Protein AF-A0A523JBG1-F1 (afdb_monomer)

Structure (mmCIF, N/CA/C/O backbone):
data_AF-A0A523JBG1-F1
#
_entry.id   AF-A0A523JBG1-F1
#
loop_
_atom_site.group_PDB
_atom_site.id
_atom_site.type_symbol
_atom_site.label_atom_id
_atom_site.label_alt_id
_atom_site.label_comp_id
_atom_site.label_asym_id
_atom_site.label_entity_id
_atom_site.label_seq_id
_atom_site.pdbx_PDB_ins_code
_atom_site.Cartn_x
_atom_site.Cartn_y
_atom_site.Cartn_z
_atom_site.occupancy
_atom_site.B_iso_or_equiv
_atom_site.auth_seq_id
_atom_site.auth_comp_id
_atom_site.auth_asym_id
_atom_site.auth_atom_id
_atom_site.pdbx_PDB_model_num
ATOM 1 N N . MET A 1 1 ? -9.137 13.372 20.500 1.00 39.66 1 MET A N 1
ATOM 2 C CA . MET A 1 1 ? -10.151 13.341 19.423 1.00 39.66 1 MET A CA 1
ATOM 3 C C . MET A 1 1 ? -9.797 14.397 18.388 1.00 39.66 1 MET A C 1
ATOM 5 O O . MET A 1 1 ? -10.405 15.462 18.338 1.00 39.66 1 MET A O 1
ATOM 9 N N . SER A 1 2 ? -8.753 14.129 17.607 1.00 42.28 2 SER A N 1
ATOM 10 C CA . SER A 1 2 ? -8.420 14.917 16.420 1.00 42.28 2 SER A CA 1
ATOM 11 C C . SER A 1 2 ? -9.387 14.551 15.297 1.00 42.28 2 SER A C 1
ATOM 13 O O . SER A 1 2 ? -9.634 13.382 15.026 1.00 42.28 2 SER A O 1
ATOM 15 N N . GLN A 1 3 ? -9.975 15.569 14.676 1.00 43.94 3 GLN A N 1
ATOM 16 C CA . GLN A 1 3 ? -10.944 15.454 13.589 1.00 43.94 3 GLN A CA 1
ATOM 17 C C . GLN A 1 3 ? -10.293 14.815 12.351 1.00 43.94 3 GLN A C 1
ATOM 19 O O . GLN A 1 3 ? -9.538 15.476 11.631 1.00 43.94 3 GLN A O 1
ATOM 24 N N . ILE A 1 4 ? -10.594 13.539 12.086 1.00 48.84 4 ILE A N 1
ATOM 25 C CA . ILE A 1 4 ? -10.190 12.848 10.855 1.00 48.84 4 ILE A CA 1
ATOM 26 C C . ILE A 1 4 ? -10.866 13.561 9.677 1.00 48.84 4 ILE A C 1
ATOM 28 O O . ILE A 1 4 ? -12.069 13.451 9.448 1.00 48.84 4 ILE A O 1
ATOM 32 N N . THR A 1 5 ? -10.084 14.360 8.956 1.00 54.81 5 THR A N 1
ATOM 33 C CA . THR A 1 5 ? -10.563 15.239 7.884 1.00 54.81 5 THR A CA 1
ATOM 34 C C . THR A 1 5 ? -10.263 14.601 6.531 1.00 54.81 5 THR A C 1
ATOM 36 O O . THR A 1 5 ? -9.147 14.134 6.308 1.00 54.81 5 THR A O 1
ATOM 39 N N . LYS A 1 6 ? -11.228 14.607 5.598 1.00 47.81 6 LYS A N 1
ATOM 40 C CA . LYS A 1 6 ? -11.017 14.131 4.217 1.00 47.81 6 LYS A CA 1
ATOM 41 C C . LYS A 1 6 ? -9.834 14.863 3.581 1.00 47.81 6 LYS A C 1
ATOM 43 O O . LYS A 1 6 ? -9.865 16.086 3.452 1.00 47.81 6 LYS A O 1
ATOM 48 N N . LYS A 1 7 ? -8.811 14.119 3.158 1.00 60.66 7 LYS A N 1
ATOM 49 C CA . LYS A 1 7 ? -7.648 14.674 2.456 1.00 60.66 7 LYS A CA 1
ATOM 50 C C . LYS A 1 7 ? -7.692 14.363 0.965 1.00 60.66 7 LYS A C 1
ATOM 52 O O . LYS A 1 7 ? -8.218 13.336 0.543 1.00 60.66 7 LYS A O 1
ATOM 57 N N . SER A 1 8 ? -7.182 15.301 0.170 1.00 66.69 8 SER A N 1
ATOM 58 C CA . SER A 1 8 ? -7.203 15.218 -1.289 1.00 66.69 8 SER A CA 1
ATOM 59 C C . SER A 1 8 ? -6.104 14.287 -1.793 1.00 66.69 8 SER A C 1
ATOM 61 O O . SER A 1 8 ? -4.925 14.634 -1.782 1.00 66.69 8 SER A O 1
ATOM 63 N N . ILE A 1 9 ? -6.530 13.128 -2.287 1.00 62.69 9 ILE A N 1
ATOM 64 C CA . ILE A 1 9 ? -5.696 12.086 -2.902 1.00 62.69 9 ILE A CA 1
ATOM 65 C C . ILE A 1 9 ? -4.874 12.654 -4.070 1.00 62.69 9 ILE A C 1
ATOM 67 O O . ILE A 1 9 ? -3.716 12.295 -4.260 1.00 62.69 9 ILE A O 1
ATOM 71 N N . PHE A 1 10 ? -5.448 13.603 -4.817 1.00 65.38 10 PHE A N 1
ATOM 72 C CA . PHE A 1 10 ? -4.786 14.235 -5.957 1.00 65.38 10 PHE A CA 1
ATOM 73 C C . PHE A 1 10 ? -3.558 15.057 -5.541 1.00 65.38 10 PHE A C 1
ATOM 75 O O . PHE A 1 10 ? -2.539 15.026 -6.224 1.00 65.38 10 PHE A O 1
ATOM 82 N N . LEU A 1 11 ? -3.626 15.758 -4.402 1.00 71.12 11 LEU A N 1
ATOM 83 C CA . LEU A 1 11 ? -2.490 16.527 -3.883 1.00 71.12 11 LEU A CA 1
ATOM 84 C C . LEU A 1 11 ? -1.389 15.617 -3.339 1.00 71.12 11 LEU A C 1
ATOM 86 O O . LEU A 1 11 ? -0.216 15.887 -3.580 1.00 71.12 11 LEU A O 1
ATOM 90 N N . ASP A 1 12 ? -1.754 14.529 -2.659 1.00 63.38 12 ASP A N 1
ATOM 91 C CA . ASP A 1 12 ? -0.785 13.569 -2.124 1.00 63.38 12 ASP A CA 1
ATOM 92 C C . ASP A 1 12 ? -0.011 12.873 -3.263 1.00 63.38 12 ASP A C 1
ATOM 94 O O . ASP A 1 12 ? 1.212 12.759 -3.191 1.00 63.38 12 ASP A O 1
ATOM 98 N N . ILE A 1 13 ? -0.682 12.513 -4.365 1.00 61.00 13 ILE A N 1
ATOM 99 C CA . ILE A 1 13 ? -0.045 11.975 -5.582 1.00 61.00 13 ILE A CA 1
ATOM 100 C C . ILE A 1 13 ? 0.822 13.034 -6.281 1.00 61.00 13 ILE A C 1
ATOM 102 O O . ILE A 1 13 ? 1.971 12.754 -6.625 1.00 61.00 13 ILE A O 1
ATOM 106 N N . LEU A 1 14 ? 0.314 14.259 -6.459 1.00 71.69 14 LEU A N 1
ATOM 107 C CA . LEU A 1 14 ? 1.048 15.345 -7.117 1.00 71.69 14 LEU A CA 1
ATOM 108 C C . LEU A 1 14 ? 2.343 15.691 -6.369 1.00 71.69 14 LEU A C 1
ATOM 110 O O . LEU A 1 14 ? 3.401 15.809 -6.987 1.00 71.69 14 LEU A O 1
ATOM 114 N N . PHE A 1 15 ? 2.284 15.800 -5.040 1.00 60.41 15 PHE A N 1
ATOM 115 C CA . PHE A 1 15 ? 3.467 16.058 -4.220 1.00 60.41 15 PHE A CA 1
ATOM 116 C C . PHE A 1 15 ? 4.407 14.858 -4.146 1.00 60.41 15 PHE A C 1
ATOM 118 O O . PHE A 1 15 ? 5.622 15.039 -4.100 1.00 60.41 15 PHE A O 1
ATOM 125 N N . THR A 1 16 ? 3.883 13.636 -4.202 1.00 59.16 16 THR A N 1
ATOM 126 C CA . THR A 1 16 ? 4.705 12.424 -4.282 1.00 59.16 16 THR A CA 1
ATOM 127 C C . THR A 1 16 ? 5.519 12.387 -5.573 1.00 59.16 16 THR A C 1
ATOM 129 O O . THR A 1 16 ? 6.707 12.085 -5.531 1.00 59.16 16 THR A O 1
ATOM 132 N N . ILE A 1 17 ? 4.932 12.786 -6.702 1.00 62.97 17 ILE A N 1
ATOM 133 C CA . ILE A 1 17 ? 5.638 12.883 -7.987 1.00 62.97 17 ILE A CA 1
ATOM 134 C C . ILE A 1 17 ? 6.643 14.046 -7.978 1.00 62.97 17 ILE A C 1
ATOM 136 O O . ILE A 1 17 ? 7.799 13.852 -8.344 1.00 62.97 17 ILE A O 1
ATOM 140 N N . LEU A 1 18 ? 6.245 15.231 -7.495 1.00 63.47 18 LEU A N 1
ATOM 141 C CA . LEU A 1 18 ? 7.120 16.414 -7.411 1.00 63.47 18 LEU A CA 1
ATOM 142 C C . LEU A 1 18 ? 8.345 16.214 -6.510 1.00 63.47 18 LEU A C 1
ATOM 144 O O . LEU A 1 18 ? 9.378 16.840 -6.726 1.00 63.47 18 LEU A O 1
ATOM 148 N N . THR A 1 19 ? 8.236 15.355 -5.499 1.00 60.47 19 THR A N 1
ATOM 149 C CA . THR A 1 19 ? 9.318 15.072 -4.544 1.00 60.47 19 THR A CA 1
ATOM 150 C C . THR A 1 19 ? 10.067 13.775 -4.852 1.00 60.47 19 THR A C 1
ATOM 152 O O . THR A 1 19 ? 10.812 13.293 -4.000 1.00 60.47 19 THR A O 1
ATOM 155 N N . PHE A 1 20 ? 9.871 13.190 -6.043 1.00 58.22 20 PHE A N 1
ATOM 156 C CA . PHE A 1 20 ? 10.468 11.905 -6.433 1.00 58.22 20 PHE A CA 1
ATOM 157 C C . PHE A 1 20 ? 10.233 10.785 -5.399 1.00 58.22 20 PHE A C 1
ATOM 159 O O . PHE A 1 20 ? 11.109 9.973 -5.120 1.00 58.22 20 PHE A O 1
ATOM 166 N N . GLY A 1 21 ? 9.044 10.745 -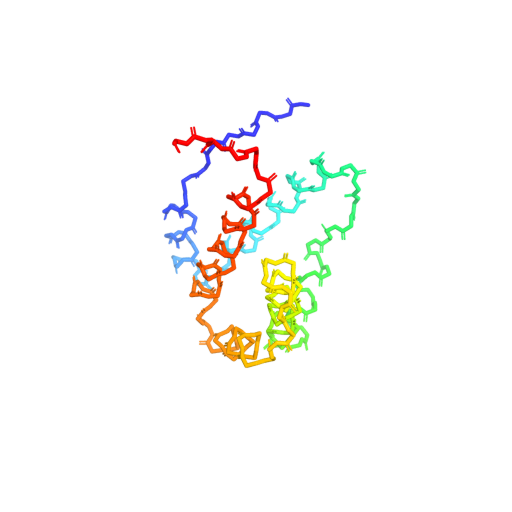4.796 1.00 54.56 21 GLY A N 1
ATOM 167 C CA . GLY A 1 21 ? 8.643 9.709 -3.844 1.00 54.56 21 GLY A CA 1
ATOM 168 C C . GLY A 1 21 ? 8.881 10.044 -2.369 1.00 54.56 21 GLY A C 1
ATOM 169 O O . GLY A 1 21 ? 8.322 9.360 -1.514 1.00 54.56 21 GLY A O 1
ATOM 170 N N . LEU A 1 22 ? 9.624 11.106 -2.033 1.00 62.25 22 LEU A N 1
ATOM 171 C CA . LEU A 1 22 ? 9.903 11.476 -0.634 1.00 62.25 22 LEU A CA 1
ATOM 172 C C . LEU A 1 22 ? 8.635 11.842 0.151 1.00 62.25 22 LEU A C 1
ATOM 174 O O . LEU A 1 22 ? 8.502 11.480 1.320 1.00 62.25 22 LEU A O 1
ATOM 178 N N . PHE A 1 23 ? 7.669 12.507 -0.487 1.00 64.81 23 PHE A N 1
ATOM 179 C CA . PHE A 1 23 ? 6.400 12.865 0.152 1.00 64.81 23 PHE A CA 1
ATOM 180 C C . PHE A 1 23 ? 5.516 11.642 0.446 1.00 64.81 23 PHE A C 1
ATOM 182 O O . PHE A 1 23 ? 4.684 11.697 1.352 1.00 64.81 23 PHE A O 1
ATOM 189 N N . ASN A 1 24 ? 5.745 10.511 -0.233 1.00 66.44 24 ASN A N 1
ATOM 190 C CA . ASN A 1 24 ? 5.005 9.272 0.012 1.00 66.44 24 ASN A CA 1
ATOM 191 C C . ASN A 1 24 ? 5.251 8.744 1.433 1.00 66.44 24 ASN A C 1
ATOM 193 O O . ASN A 1 24 ? 4.326 8.297 2.102 1.00 66.44 24 ASN A O 1
ATOM 197 N N . LEU A 1 25 ? 6.480 8.890 1.943 1.00 65.06 25 LEU A N 1
ATOM 198 C CA . LEU A 1 25 ? 6.841 8.476 3.303 1.00 65.06 25 LEU A CA 1
ATOM 199 C C . LEU A 1 25 ? 6.048 9.247 4.365 1.00 65.06 25 LEU A C 1
ATOM 201 O O . LEU A 1 25 ? 5.615 8.675 5.364 1.00 65.06 25 LEU A O 1
ATOM 205 N N . TRP A 1 26 ? 5.816 10.541 4.127 1.00 65.38 26 TRP A N 1
ATOM 206 C CA . TRP A 1 26 ? 5.018 11.398 5.003 1.00 65.38 26 TRP A CA 1
ATOM 207 C C . TRP A 1 26 ? 3.530 11.023 4.987 1.00 65.38 26 TRP A C 1
ATOM 209 O O . TRP A 1 26 ? 2.875 11.009 6.032 1.00 65.38 26 TRP A O 1
ATOM 219 N N . VAL A 1 27 ? 2.996 10.677 3.812 1.00 69.81 27 VAL A N 1
ATOM 220 C CA . VAL A 1 27 ? 1.611 10.206 3.661 1.00 69.81 27 VAL A CA 1
ATOM 221 C C . VAL A 1 27 ? 1.415 8.860 4.366 1.00 69.81 27 VAL A C 1
ATOM 223 O O . VAL A 1 27 ? 0.449 8.710 5.116 1.00 69.81 27 VAL A O 1
ATOM 226 N N . GLN A 1 28 ? 2.363 7.930 4.206 1.00 68.12 28 GLN A N 1
ATOM 227 C CA . GLN A 1 28 ? 2.347 6.617 4.859 1.00 68.12 28 GLN A CA 1
ATOM 228 C C . GLN A 1 28 ? 2.406 6.739 6.386 1.00 68.12 28 GLN A C 1
ATOM 230 O O . GLN A 1 28 ? 1.570 6.158 7.076 1.00 68.12 28 GLN A O 1
ATOM 235 N N . LEU A 1 29 ? 3.332 7.549 6.917 1.00 69.31 29 LEU A N 1
ATO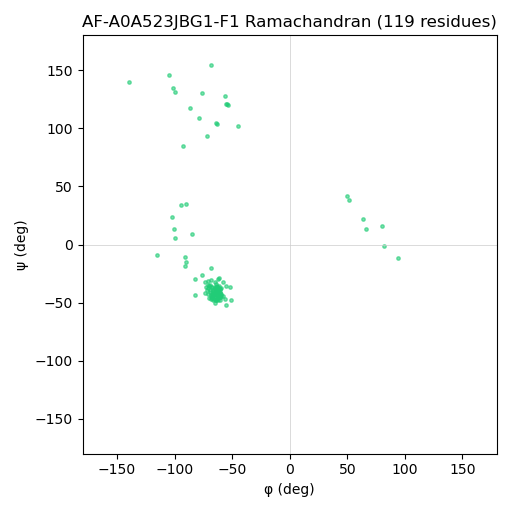M 236 C CA . LEU A 1 29 ? 3.454 7.855 8.351 1.00 69.31 29 LEU A CA 1
ATOM 237 C C . LEU A 1 29 ? 2.125 8.304 8.963 1.00 69.31 29 LEU A C 1
ATOM 239 O O . LEU A 1 29 ? 1.709 7.794 10.001 1.00 69.31 29 LEU A O 1
ATOM 243 N N . ARG A 1 30 ? 1.446 9.236 8.293 1.00 73.69 30 ARG A N 1
ATOM 244 C CA . ARG A 1 30 ? 0.167 9.782 8.745 1.00 73.69 30 ARG A CA 1
ATOM 245 C C . ARG A 1 30 ? -0.945 8.728 8.737 1.00 73.69 30 ARG A C 1
ATOM 247 O O . ARG A 1 30 ? -1.692 8.641 9.703 1.00 73.69 30 ARG A O 1
ATOM 254 N N . GLN A 1 31 ? -1.017 7.898 7.694 1.00 69.75 31 GLN A N 1
ATOM 255 C CA . GLN A 1 31 ? -2.019 6.829 7.595 1.00 69.75 31 GLN A CA 1
ATOM 256 C C . GLN A 1 31 ? -1.882 5.773 8.699 1.00 69.75 31 GLN A C 1
ATOM 258 O O . GLN A 1 31 ? -2.893 5.275 9.185 1.00 69.75 31 GLN A O 1
ATOM 263 N N . MET A 1 32 ? -0.660 5.441 9.124 1.00 69.44 32 MET A N 1
ATOM 264 C CA . MET A 1 32 ? -0.454 4.468 10.205 1.00 69.44 32 MET A CA 1
ATOM 265 C C . MET A 1 32 ? -0.814 5.027 11.586 1.00 69.44 32 MET A C 1
ATOM 267 O O . MET A 1 32 ? -1.304 4.273 12.420 1.00 69.44 32 MET A O 1
ATOM 271 N N . ILE A 1 33 ? -0.625 6.332 11.820 1.00 71.44 33 ILE A N 1
ATOM 272 C CA . ILE A 1 33 ? -1.075 6.997 13.055 1.00 71.44 33 ILE A CA 1
ATOM 273 C C . ILE A 1 33 ? -2.604 6.957 13.138 1.00 71.44 33 ILE A C 1
ATOM 275 O O . ILE A 1 33 ? -3.148 6.511 14.147 1.00 71.44 33 ILE A O 1
ATOM 279 N N . ASP A 1 34 ? -3.285 7.324 12.049 1.00 72.00 34 ASP A N 1
ATOM 280 C CA . ASP A 1 34 ? -4.747 7.273 11.975 1.00 72.00 34 ASP A CA 1
ATOM 281 C C . ASP A 1 34 ? -5.259 5.822 12.153 1.00 72.00 34 ASP A C 1
ATOM 283 O O . ASP A 1 34 ? -6.261 5.585 12.827 1.00 72.00 34 ASP A O 1
ATOM 287 N N . ALA A 1 35 ? -4.547 4.824 11.610 1.00 67.12 35 ALA A N 1
ATOM 288 C CA . ALA A 1 35 ? -4.893 3.407 11.747 1.00 67.12 35 ALA A CA 1
ATOM 289 C C . ALA A 1 35 ? -4.669 2.847 13.168 1.00 67.12 35 ALA A C 1
ATOM 291 O O . ALA A 1 35 ? -5.535 2.126 13.668 1.00 67.12 35 ALA A O 1
ATOM 292 N N . ASN A 1 36 ? -3.557 3.184 13.836 1.00 72.38 36 ASN A N 1
ATOM 293 C CA . ASN A 1 36 ? -3.303 2.794 15.232 1.00 72.38 36 ASN A CA 1
ATOM 294 C C . ASN A 1 36 ? -4.330 3.434 16.183 1.00 72.38 36 ASN A C 1
ATOM 296 O O . ASN A 1 36 ? -4.797 2.769 17.109 1.00 72.38 36 ASN A O 1
ATOM 300 N N . GLU A 1 37 ? -4.731 4.689 15.936 1.00 71.62 37 GLU A N 1
ATOM 301 C CA . GLU A 1 37 ? -5.746 5.390 16.738 1.00 71.62 37 GLU A CA 1
ATOM 302 C C . GLU A 1 37 ? -7.139 4.751 16.574 1.00 71.62 37 GLU A C 1
ATOM 304 O O . GLU A 1 37 ? -7.871 4.604 17.552 1.00 71.62 37 GLU A O 1
ATOM 309 N N . ILE A 1 38 ? -7.483 4.281 15.367 1.00 70.38 38 ILE A N 1
ATOM 310 C CA . ILE A 1 38 ? -8.738 3.554 15.100 1.00 70.38 38 ILE A CA 1
ATOM 311 C C . ILE A 1 38 ? -8.731 2.144 15.713 1.00 70.38 38 ILE A C 1
ATOM 313 O O . ILE A 1 38 ? -9.764 1.675 16.193 1.00 70.38 38 ILE A O 1
ATOM 317 N N . LEU A 1 39 ? -7.589 1.450 15.691 1.00 72.69 39 LEU A N 1
ATOM 318 C CA . LEU A 1 39 ? -7.473 0.055 16.137 1.00 72.69 39 LEU A CA 1
ATOM 319 C C . LEU A 1 39 ? -7.112 -0.094 17.623 1.00 72.69 39 LEU A C 1
ATOM 321 O O . LEU A 1 39 ? -7.193 -1.203 18.158 1.00 72.69 39 LEU A O 1
ATOM 325 N N . GLY A 1 40 ? -6.726 0.996 18.294 1.00 66.31 40 GLY A N 1
ATOM 326 C CA . GLY A 1 40 ? -6.352 1.012 19.711 1.00 66.31 40 GLY A CA 1
ATOM 327 C C . GLY A 1 40 ? -5.106 0.179 20.035 1.00 66.31 40 GLY A C 1
ATOM 328 O O . GLY A 1 40 ? -4.947 -0.268 21.171 1.00 66.31 40 GLY A O 1
ATOM 329 N N . LYS A 1 41 ? -4.254 -0.085 19.038 1.00 64.00 41 LYS A N 1
ATOM 330 C CA . LYS A 1 41 ? -3.041 -0.909 19.140 1.00 64.00 41 LYS A CA 1
ATOM 331 C C . LYS A 1 41 ? -1.913 -0.264 18.342 1.00 64.00 41 LYS A C 1
ATOM 333 O O . LYS A 1 41 ? -2.148 0.204 17.236 1.00 64.00 41 LYS A O 1
ATOM 338 N N . ASP A 1 42 ? -0.695 -0.299 18.879 1.00 64.00 42 ASP A N 1
ATOM 339 C CA . ASP A 1 42 ? 0.500 0.336 18.295 1.00 64.00 42 ASP A CA 1
ATOM 340 C C . ASP A 1 42 ? 1.286 -0.581 17.332 1.00 64.00 42 ASP A C 1
ATOM 342 O O . ASP A 1 42 ? 2.517 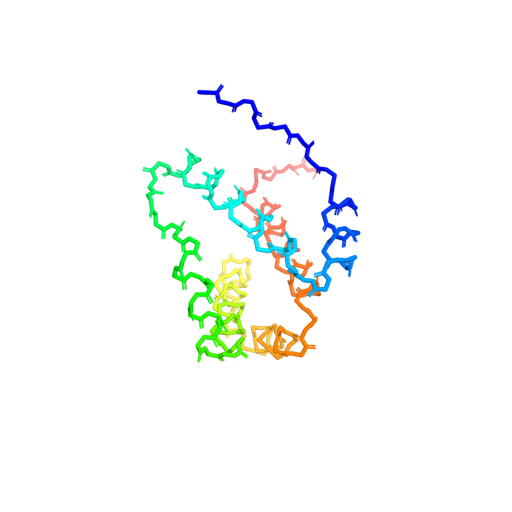-0.553 17.248 1.00 64.00 42 ASP A O 1
ATOM 346 N N . ASP A 1 43 ? 0.578 -1.434 16.593 1.00 64.50 43 ASP A N 1
ATOM 347 C CA . ASP A 1 43 ? 1.213 -2.481 15.785 1.00 64.50 43 ASP A CA 1
ATOM 348 C C . ASP A 1 43 ? 1.855 -1.935 14.492 1.00 64.50 43 ASP A C 1
ATOM 350 O O . ASP A 1 43 ? 2.843 -2.498 14.002 1.00 64.50 43 ASP A O 1
ATOM 354 N N . PHE A 1 44 ? 1.369 -0.810 13.951 1.00 63.28 44 PHE A N 1
ATOM 355 C CA . PHE A 1 44 ? 1.869 -0.242 12.695 1.00 63.28 44 PHE A CA 1
ATOM 356 C C . PHE A 1 44 ? 2.979 0.788 12.934 1.00 63.28 44 PHE A C 1
ATOM 358 O O . PHE A 1 44 ? 2.759 1.995 12.996 1.00 63.28 44 PHE A O 1
ATOM 365 N N . SER A 1 45 ? 4.217 0.300 13.066 1.00 64.44 45 SER A N 1
ATOM 366 C CA . SER A 1 45 ? 5.401 1.160 13.157 1.00 64.44 45 SER A CA 1
ATOM 367 C C . SER A 1 45 ? 5.936 1.517 11.769 1.00 64.44 45 SER A C 1
ATOM 369 O O . SER A 1 45 ? 6.441 0.658 11.041 1.00 64.44 45 SER A O 1
ATOM 371 N N . ALA A 1 46 ? 5.916 2.812 11.448 1.00 60.69 46 ALA A N 1
ATOM 372 C CA . ALA A 1 46 ? 6.462 3.363 10.208 1.00 60.69 46 ALA A CA 1
ATOM 373 C C . ALA A 1 46 ? 7.902 2.952 9.929 1.00 60.69 46 ALA A C 1
ATOM 375 O O . ALA A 1 46 ? 8.283 2.686 8.792 1.00 60.69 46 ALA A O 1
ATOM 376 N N . PHE A 1 47 ? 8.688 2.858 10.997 1.00 60.78 47 PHE A N 1
ATOM 377 C CA . PHE A 1 47 ? 10.079 2.466 10.923 1.00 60.78 47 PHE A CA 1
ATOM 378 C C . PHE A 1 47 ? 10.227 1.013 10.469 1.00 60.78 47 PHE A C 1
ATOM 380 O O . PHE A 1 47 ? 11.069 0.734 9.628 1.00 60.78 47 PHE A O 1
ATOM 387 N N . LYS A 1 48 ? 9.375 0.091 10.943 1.00 64.50 48 LYS A N 1
ATOM 388 C CA . LYS A 1 48 ? 9.413 -1.315 10.506 1.00 64.50 48 LYS A CA 1
ATOM 389 C C . LYS A 1 48 ? 9.014 -1.457 9.040 1.00 64.50 48 LYS A C 1
ATOM 391 O O . LYS A 1 48 ? 9.690 -2.164 8.304 1.00 64.50 48 LYS A O 1
ATOM 396 N N . VAL A 1 49 ? 7.953 -0.780 8.605 1.00 62.66 49 VAL A N 1
ATOM 397 C CA . VAL A 1 49 ? 7.448 -0.888 7.223 1.00 62.66 49 VAL A CA 1
ATOM 398 C C . VAL A 1 49 ? 8.450 -0.319 6.219 1.00 62.66 49 VAL A C 1
ATOM 400 O O . VAL A 1 49 ? 8.742 -0.958 5.208 1.00 62.66 49 VAL A O 1
ATOM 403 N N . LEU A 1 50 ? 9.029 0.840 6.529 1.00 62.19 50 LEU A N 1
ATOM 404 C CA . LEU A 1 50 ? 10.044 1.488 5.704 1.00 62.19 50 LEU A CA 1
ATOM 405 C C . LEU A 1 50 ? 11.344 0.674 5.703 1.00 62.19 50 LEU A C 1
ATOM 407 O O . LEU A 1 50 ? 11.900 0.418 4.640 1.00 62.19 50 LEU A O 1
ATOM 411 N N . LEU A 1 51 ? 11.778 0.175 6.865 1.00 60.69 51 LEU A N 1
ATOM 412 C CA . LEU A 1 51 ? 12.988 -0.637 6.991 1.00 60.69 51 LEU A CA 1
ATOM 413 C C . LEU A 1 51 ? 12.857 -1.981 6.264 1.00 60.69 51 LEU A C 1
ATOM 415 O O . LEU A 1 51 ? 13.743 -2.326 5.496 1.00 60.69 51 LEU A O 1
ATOM 419 N N . PHE A 1 52 ? 11.761 -2.728 6.429 1.00 56.91 52 PHE A N 1
ATOM 420 C CA . PHE A 1 52 ? 11.589 -4.013 5.739 1.00 56.91 52 PHE A CA 1
ATOM 421 C C . PHE A 1 52 ? 11.342 -3.856 4.237 1.00 56.91 52 PHE A C 1
ATOM 423 O O . PHE A 1 52 ? 11.850 -4.663 3.459 1.00 56.91 52 PHE A O 1
ATOM 430 N N . SER A 1 53 ? 10.633 -2.813 3.798 1.00 48.31 53 SER A N 1
ATOM 431 C CA . SER A 1 53 ? 10.436 -2.557 2.363 1.00 48.31 53 SER A CA 1
ATOM 432 C C . SER A 1 53 ? 11.729 -2.109 1.677 1.00 48.31 53 SER A C 1
ATOM 434 O O . SER A 1 53 ? 11.993 -2.532 0.553 1.00 48.31 53 SER A O 1
ATOM 436 N N . LEU A 1 54 ? 12.570 -1.331 2.371 1.00 53.19 54 LEU A N 1
ATOM 437 C CA . LEU A 1 54 ? 13.887 -0.911 1.888 1.00 53.19 54 LEU A CA 1
ATOM 438 C C . LEU A 1 54 ? 14.911 -2.062 1.927 1.00 53.19 54 LEU A C 1
ATOM 440 O O . LEU A 1 54 ? 15.644 -2.254 0.963 1.00 53.19 54 LEU A O 1
ATOM 444 N N . LEU A 1 55 ? 14.928 -2.869 2.998 1.00 48.16 55 LEU A N 1
ATOM 445 C CA . LEU A 1 55 ? 15.840 -4.014 3.154 1.00 48.16 55 LEU A CA 1
ATOM 446 C C . LEU A 1 55 ? 15.533 -5.163 2.187 1.00 48.16 55 LEU A C 1
ATOM 448 O O . LEU A 1 55 ? 16.442 -5.889 1.798 1.00 48.16 55 LEU A O 1
ATOM 452 N N . THR A 1 56 ? 14.267 -5.344 1.804 1.00 52.25 56 THR A N 1
ATOM 453 C CA . THR A 1 56 ? 13.851 -6.404 0.868 1.00 52.25 56 THR A CA 1
ATOM 454 C C . THR A 1 56 ? 13.653 -5.909 -0.562 1.00 52.25 56 THR A C 1
ATOM 456 O O . THR A 1 56 ? 13.193 -6.679 -1.403 1.00 52.25 56 THR A O 1
ATOM 459 N N . LEU A 1 57 ? 13.980 -4.641 -0.849 1.00 59.06 57 LEU A N 1
ATOM 460 C CA . LEU A 1 57 ? 13.809 -4.018 -2.168 1.00 59.06 57 LEU A CA 1
ATOM 461 C C . LEU A 1 57 ? 12.392 -4.233 -2.752 1.00 59.06 57 LEU A C 1
ATOM 463 O O . LEU A 1 57 ? 12.237 -4.549 -3.927 1.00 59.06 57 LEU A O 1
ATOM 467 N N . GLY A 1 58 ? 11.346 -4.114 -1.924 1.00 57.50 58 GLY A N 1
ATOM 468 C CA . GLY A 1 58 ? 9.946 -4.277 -2.355 1.00 57.50 58 GLY A CA 1
ATOM 469 C C . GLY A 1 58 ? 9.430 -5.725 -2.463 1.00 57.50 58 GLY A C 1
ATOM 470 O O . GLY A 1 58 ? 8.242 -5.933 -2.732 1.00 57.50 58 GLY A O 1
ATOM 471 N N . LEU A 1 59 ? 10.259 -6.741 -2.187 1.00 71.12 59 LEU A N 1
ATOM 472 C CA . LEU A 1 59 ? 9.817 -8.145 -2.168 1.00 71.12 59 LEU A CA 1
ATOM 473 C C . LEU A 1 59 ? 8.825 -8.429 -1.035 1.00 71.12 59 LEU A C 1
ATOM 475 O O . LEU A 1 59 ? 7.842 -9.141 -1.243 1.00 71.12 59 LEU A O 1
ATOM 479 N N . TYR A 1 60 ? 9.036 -7.842 0.149 1.00 75.25 60 TYR A N 1
ATOM 480 C CA . TYR A 1 60 ? 8.092 -7.984 1.261 1.00 75.25 60 TYR A CA 1
ATOM 481 C C . TYR A 1 60 ? 6.715 -7.397 0.92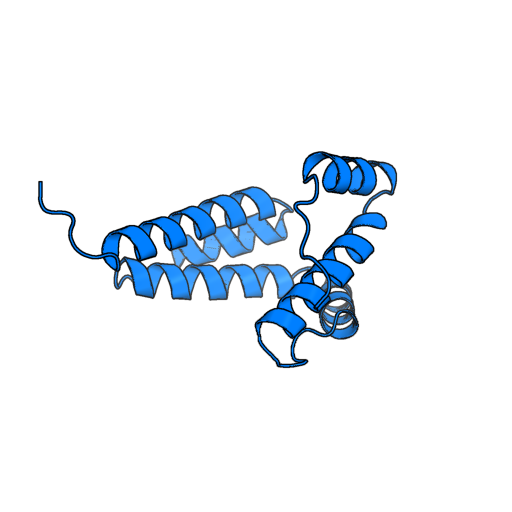1 1.00 75.25 60 TYR A C 1
ATOM 483 O O . TYR A 1 60 ? 5.692 -8.004 1.228 1.00 75.25 60 TYR A O 1
ATOM 491 N N . PHE A 1 61 ? 6.689 -6.256 0.231 1.00 76.69 61 PHE A N 1
ATOM 492 C CA . PHE A 1 61 ? 5.452 -5.609 -0.205 1.00 76.69 61 PHE A CA 1
ATOM 493 C C . PHE A 1 61 ? 4.686 -6.485 -1.208 1.00 76.69 61 PHE A C 1
ATOM 495 O O . PHE A 1 61 ? 3.491 -6.714 -1.059 1.00 76.69 61 PHE A O 1
ATOM 502 N N . SER A 1 62 ? 5.400 -7.106 -2.147 1.00 82.25 62 SER A N 1
ATOM 503 C CA . SER A 1 62 ? 4.814 -8.058 -3.100 1.00 82.25 62 SER A CA 1
ATOM 504 C C . SER A 1 62 ? 4.229 -9.304 -2.414 1.00 82.25 62 SER A C 1
ATOM 506 O O . SER A 1 62 ? 3.158 -9.785 -2.784 1.00 82.25 62 SER A O 1
ATOM 508 N N . TRP A 1 63 ? 4.900 -9.820 -1.378 1.00 87.19 63 TRP A N 1
ATOM 509 C CA . TRP A 1 63 ? 4.389 -10.936 -0.573 1.00 87.19 63 TRP A CA 1
ATOM 510 C C . TRP A 1 63 ? 3.160 -10.552 0.264 1.00 87.19 63 TRP A C 1
ATOM 512 O O . TRP A 1 63 ? 2.238 -11.356 0.424 1.00 87.19 63 TRP A O 1
ATOM 522 N N . HIS A 1 64 ? 3.128 -9.328 0.791 1.00 86.25 64 HIS A N 1
ATOM 523 C CA . HIS A 1 64 ? 1.990 -8.829 1.555 1.00 86.25 64 HIS A CA 1
ATOM 524 C C . HIS A 1 64 ? 0.715 -8.811 0.700 1.00 86.25 64 HIS A C 1
ATOM 526 O O . HIS A 1 64 ? -0.304 -9.382 1.095 1.00 86.25 64 HIS A O 1
ATOM 532 N N . GLU A 1 65 ? 0.818 -8.265 -0.513 1.00 86.94 65 GLU A N 1
ATOM 533 C CA . GLU A 1 65 ? -0.282 -8.191 -1.477 1.00 86.94 65 GLU A CA 1
ATOM 534 C C . GLU A 1 65 ? -0.811 -9.571 -1.883 1.00 86.94 65 GLU A C 1
ATOM 536 O O . GLU A 1 65 ? -2.021 -9.812 -1.907 1.00 86.94 65 GLU A O 1
ATOM 541 N N . TYR A 1 66 ? 0.094 -10.528 -2.097 1.00 90.88 66 TYR A N 1
ATOM 542 C CA . TYR A 1 66 ? -0.264 -11.929 -2.316 1.00 90.88 66 TYR A CA 1
ATOM 543 C C . TYR A 1 66 ? -1.132 -12.492 -1.178 1.00 90.88 66 TYR A C 1
ATOM 545 O O . TYR A 1 66 ? -2.197 -13.075 -1.402 1.00 90.88 66 TYR A O 1
ATOM 553 N N . SER A 1 67 ? -0.667 -12.333 0.063 1.00 89.50 67 SER A N 1
ATOM 554 C CA . SER A 1 67 ? -1.316 -12.910 1.244 1.00 89.50 67 SER A CA 1
ATOM 555 C C . SER A 1 67 ? -2.707 -12.311 1.481 1.00 89.50 67 SER A C 1
ATOM 557 O O . SER A 1 67 ? -3.671 -13.031 1.782 1.00 89.50 67 SER A O 1
ATOM 559 N N . MET A 1 68 ? -2.835 -10.997 1.277 1.00 89.31 68 MET A N 1
ATOM 560 C CA . MET A 1 68 ? -4.094 -10.275 1.425 1.00 89.31 68 MET A CA 1
ATOM 561 C C . MET A 1 68 ? -5.125 -10.723 0.386 1.00 89.31 68 MET A C 1
ATOM 563 O O . MET A 1 68 ? -6.236 -11.126 0.748 1.00 89.31 68 MET A O 1
ATOM 567 N N . THR A 1 69 ? -4.737 -10.760 -0.891 1.00 91.12 69 THR A N 1
ATOM 568 C CA . THR A 1 69 ? -5.608 -11.205 -1.985 1.00 91.12 69 THR A CA 1
ATOM 569 C C . THR A 1 69 ? -6.124 -12.626 -1.769 1.00 91.12 69 THR A C 1
ATOM 571 O O . THR A 1 69 ? -7.320 -12.885 -1.922 1.00 91.12 69 THR A O 1
ATOM 574 N N . ARG A 1 70 ? -5.247 -13.549 -1.353 1.00 91.06 70 ARG A N 1
ATOM 575 C CA . ARG A 1 70 ? -5.619 -14.944 -1.080 1.00 91.06 70 ARG A CA 1
ATOM 576 C C . ARG A 1 70 ? -6.680 -15.054 0.009 1.00 91.06 70 ARG A C 1
ATOM 578 O O . ARG A 1 70 ? -7.645 -15.803 -0.131 1.00 91.06 70 ARG A O 1
ATOM 585 N N . THR A 1 71 ? -6.517 -14.287 1.081 1.00 88.75 71 THR A N 1
ATOM 586 C CA . THR A 1 71 ? -7.443 -14.304 2.216 1.00 88.75 71 THR A CA 1
ATOM 587 C C . THR A 1 71 ? -8.814 -13.747 1.830 1.00 88.75 71 THR A C 1
ATOM 589 O O . THR A 1 71 ? -9.840 -14.325 2.193 1.00 88.75 71 THR A O 1
ATOM 592 N N . LEU A 1 72 ? -8.850 -12.648 1.071 1.00 88.25 72 LEU A N 1
ATOM 593 C CA . LEU A 1 72 ? -10.097 -12.041 0.599 1.00 88.25 72 LEU A CA 1
ATOM 594 C C . LEU A 1 72 ? -10.845 -12.959 -0.362 1.00 88.25 72 LEU A C 1
ATOM 596 O O . LEU A 1 72 ? -12.046 -13.171 -0.213 1.00 88.25 72 LEU A O 1
ATOM 600 N N . GLN A 1 73 ? -10.134 -13.553 -1.312 1.00 89.06 73 GLN A N 1
ATOM 601 C CA . GLN A 1 73 ? -10.737 -14.454 -2.281 1.00 89.06 73 GLN A CA 1
ATOM 602 C C . GLN A 1 73 ? -11.340 -15.694 -1.619 1.00 89.06 73 GLN A C 1
ATOM 604 O O . GLN A 1 73 ? -12.481 -16.053 -1.923 1.00 89.06 73 GLN A O 1
ATOM 609 N N . TYR A 1 74 ? -10.625 -16.277 -0.653 1.00 87.00 74 TYR A N 1
ATOM 610 C CA . TYR A 1 74 ? -11.146 -17.376 0.150 1.00 87.00 74 TYR A CA 1
ATOM 611 C C . TYR A 1 74 ? -12.415 -16.967 0.913 1.00 87.00 74 TYR A C 1
ATOM 613 O O . TYR A 1 74 ? -13.399 -17.702 0.914 1.00 87.00 74 TYR A O 1
ATOM 621 N N . LYS A 1 75 ? -12.449 -15.767 1.505 1.00 85.44 75 LYS A N 1
ATOM 622 C CA . LYS A 1 75 ? -13.631 -15.276 2.233 1.00 85.44 75 LYS A CA 1
ATOM 623 C C . LYS A 1 75 ? -14.835 -14.958 1.342 1.00 85.44 75 LYS A C 1
ATOM 625 O O . LYS A 1 75 ? -15.963 -15.142 1.784 1.00 85.44 75 LYS A O 1
ATOM 630 N N . VAL A 1 76 ? -14.625 -14.466 0.121 1.00 86.56 76 VAL A N 1
ATOM 631 C CA . VAL A 1 76 ? -15.722 -14.067 -0.783 1.00 86.56 76 VAL A CA 1
ATOM 632 C C . VAL A 1 76 ? -16.301 -15.264 -1.530 1.00 86.56 76 VAL A C 1
ATOM 634 O O . VAL A 1 76 ? -17.521 -15.377 -1.681 1.00 86.56 76 VAL A O 1
ATOM 637 N N . TYR A 1 77 ? -15.427 -16.135 -2.033 1.00 84.38 77 TYR A N 1
ATOM 638 C CA . TYR A 1 77 ? -15.793 -17.182 -2.983 1.00 84.38 77 TYR A CA 1
ATOM 639 C C . TYR A 1 77 ? -15.617 -18.599 -2.433 1.00 84.38 77 TYR A C 1
ATOM 641 O O . TYR A 1 77 ? -16.063 -19.538 -3.084 1.00 84.38 77 TYR A O 1
ATOM 649 N N . GLY A 1 78 ? -14.989 -18.776 -1.263 1.00 83.25 78 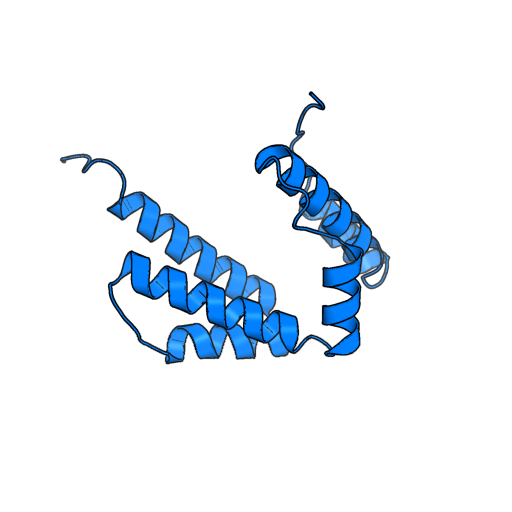GLY A N 1
ATOM 650 C CA . GLY A 1 78 ? -14.602 -20.102 -0.763 1.00 83.25 78 GLY A CA 1
ATOM 651 C C . GLY A 1 78 ? -13.529 -20.773 -1.627 1.00 83.25 78 GLY A C 1
ATOM 652 O O . GLY A 1 78 ? -13.297 -21.972 -1.513 1.00 83.25 78 GLY A O 1
ATOM 653 N N . ASP A 1 79 ? -12.903 -20.001 -2.515 1.00 76.94 79 ASP A N 1
ATOM 654 C CA . ASP A 1 79 ? -11.992 -20.476 -3.543 1.00 76.94 79 ASP A CA 1
ATOM 655 C C . ASP A 1 79 ? -10.541 -20.269 -3.088 1.00 76.94 79 ASP A C 1
ATOM 657 O O . ASP A 1 79 ? -10.171 -1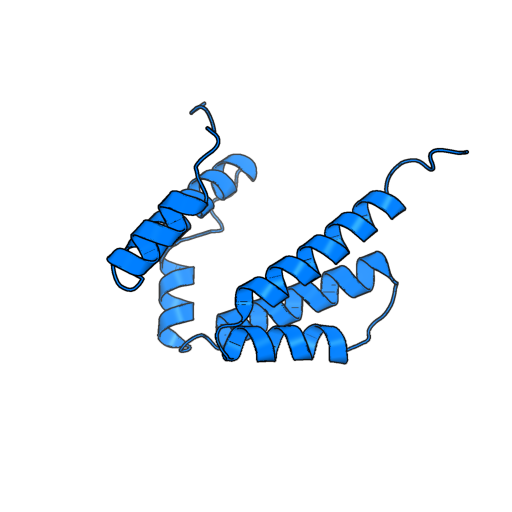9.188 -2.624 1.00 76.94 79 ASP A O 1
ATOM 661 N N . ASN A 1 80 ? -9.724 -21.316 -3.205 1.00 77.12 80 ASN A N 1
ATOM 662 C CA . ASN A 1 80 ? -8.297 -21.310 -2.860 1.00 77.12 80 ASN A CA 1
ATOM 663 C C . ASN A 1 80 ? -7.418 -21.214 -4.120 1.00 77.12 80 ASN A C 1
ATOM 665 O O . ASN A 1 80 ? -6.263 -21.642 -4.112 1.00 77.12 80 ASN A O 1
ATOM 669 N N . ASP A 1 81 ? -7.972 -20.685 -5.213 1.00 82.44 81 ASP A N 1
ATOM 670 C CA . ASP A 1 81 ? -7.227 -20.358 -6.421 1.00 82.44 81 ASP A CA 1
ATOM 671 C C . ASP A 1 81 ? -6.058 -19.408 -6.105 1.00 82.44 81 ASP A C 1
ATOM 673 O O . ASP A 1 81 ? -6.217 -18.307 -5.573 1.00 82.44 81 ASP A O 1
ATOM 677 N N . TRP A 1 82 ? -4.860 -19.886 -6.430 1.00 82.06 82 TRP A N 1
ATOM 678 C CA . TRP A 1 82 ? -3.574 -19.256 -6.161 1.00 82.06 82 TRP A CA 1
ATOM 679 C C . TRP A 1 82 ? -3.121 -18.335 -7.299 1.00 82.06 82 TRP A C 1
ATOM 681 O O . TRP A 1 82 ? -2.241 -17.503 -7.085 1.00 82.06 82 TRP A O 1
ATOM 691 N N . VAL A 1 83 ? -3.737 -18.428 -8.484 1.00 88.25 83 VAL A N 1
ATOM 692 C CA . VAL A 1 83 ? -3.363 -17.636 -9.667 1.00 88.25 83 VAL A CA 1
ATOM 693 C C . VAL A 1 83 ? -3.724 -16.166 -9.470 1.00 88.25 83 VAL A C 1
ATOM 695 O O . VAL A 1 83 ? -2.935 -15.274 -9.786 1.00 88.25 83 VAL A O 1
ATOM 698 N N . LYS A 1 84 ? -4.898 -15.904 -8.890 1.00 88.31 84 LYS A N 1
ATOM 699 C CA . LYS A 1 84 ? -5.373 -14.549 -8.584 1.00 88.31 84 LYS A CA 1
ATOM 700 C C . LYS A 1 84 ? -4.487 -13.816 -7.552 1.00 88.31 84 LYS A C 1
ATOM 702 O O . LYS A 1 84 ? -4.043 -12.706 -7.824 1.00 88.31 84 LYS A O 1
ATOM 707 N N . PRO A 1 85 ? -4.126 -14.432 -6.417 1.00 89.75 85 PRO A N 1
ATOM 708 C CA . PRO A 1 85 ? -3.111 -13.892 -5.514 1.00 89.75 85 PRO A CA 1
ATOM 709 C C . PRO A 1 85 ? -1.728 -13.734 -6.158 1.00 89.75 85 PRO A C 1
ATOM 711 O O . PRO A 1 85 ? -1.026 -12.754 -5.899 1.00 89.75 85 PRO A O 1
ATOM 714 N N . LEU A 1 86 ? -1.319 -14.672 -7.017 1.00 90.75 86 LEU A N 1
ATOM 715 C CA . LEU A 1 86 ? -0.002 -14.628 -7.648 1.00 90.75 86 LEU A CA 1
ATOM 716 C C . LEU A 1 86 ? 0.149 -13.437 -8.597 1.00 90.75 86 LEU A C 1
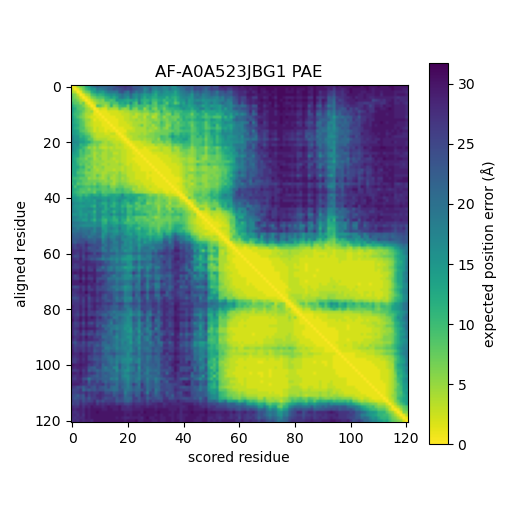ATOM 718 O O . LEU A 1 86 ? 1.174 -12.758 -8.538 1.00 90.75 86 LEU A O 1
ATOM 722 N N . TRP A 1 87 ? -0.857 -13.133 -9.426 1.00 91.44 87 TRP A N 1
ATOM 723 C CA . TRP A 1 87 ? -0.758 -11.957 -10.295 1.00 91.44 87 TRP A CA 1
ATOM 724 C C . TRP A 1 87 ? -0.686 -10.669 -9.476 1.00 91.44 87 TRP A C 1
ATOM 726 O O . TRP A 1 87 ? 0.045 -9.769 -9.877 1.00 91.44 87 TRP A O 1
ATOM 736 N N . THR A 1 88 ? -1.356 -10.589 -8.316 1.00 92.06 88 THR A N 1
ATOM 737 C CA . THR A 1 88 ? -1.244 -9.404 -7.452 1.00 92.06 88 THR A CA 1
ATOM 738 C C . THR A 1 88 ? 0.174 -9.215 -6.925 1.00 92.06 88 THR A C 1
ATOM 740 O O . THR A 1 88 ? 0.696 -8.108 -6.958 1.00 92.06 88 THR A O 1
ATOM 743 N N . ALA A 1 89 ? 0.860 -10.301 -6.566 1.00 89.62 89 ALA A N 1
ATOM 744 C CA . ALA A 1 89 ? 2.260 -10.244 -6.148 1.00 89.62 89 ALA A CA 1
ATOM 745 C C . ALA A 1 89 ? 3.176 -9.732 -7.272 1.00 89.62 89 ALA A C 1
ATOM 747 O O . ALA A 1 89 ? 4.029 -8.874 -7.056 1.00 89.62 89 ALA A O 1
ATOM 748 N N . VAL A 1 90 ? 2.981 -10.258 -8.486 1.00 88.56 90 VAL A N 1
ATOM 749 C CA . VAL A 1 90 ? 3.778 -9.907 -9.670 1.00 88.56 90 VAL A CA 1
ATOM 750 C C . VAL A 1 90 ? 3.510 -8.466 -10.102 1.00 88.56 90 VAL A C 1
ATOM 752 O O . VAL A 1 90 ? 4.450 -7.719 -10.358 1.00 88.56 90 VAL A O 1
ATOM 755 N N . ALA A 1 91 ? 2.246 -8.047 -10.143 1.00 87.31 91 ALA A N 1
ATOM 756 C CA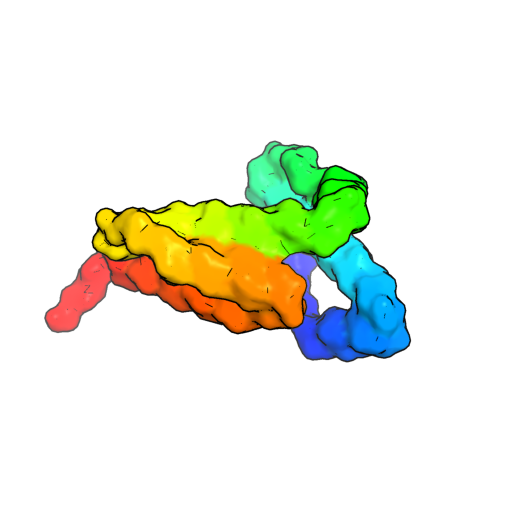 . ALA A 1 91 ? 1.863 -6.679 -10.471 1.00 87.31 91 ALA A CA 1
ATOM 757 C C . ALA A 1 91 ? 2.485 -5.684 -9.482 1.00 87.31 91 ALA A C 1
ATOM 759 O O . ALA A 1 91 ? 3.094 -4.702 -9.904 1.00 87.31 91 ALA A O 1
ATOM 760 N N . THR A 1 92 ? 2.429 -5.977 -8.183 1.00 87.81 92 THR A N 1
ATOM 761 C CA . THR A 1 92 ? 3.060 -5.151 -7.149 1.00 87.81 92 THR A CA 1
ATOM 762 C C . THR A 1 92 ? 4.576 -5.074 -7.306 1.00 87.81 92 THR A C 1
ATOM 764 O O . THR A 1 92 ? 5.134 -3.980 -7.215 1.00 87.81 92 THR A O 1
ATOM 767 N N . PHE A 1 93 ? 5.240 -6.188 -7.626 1.00 83.50 93 PHE A N 1
ATOM 768 C CA . PHE A 1 93 ? 6.686 -6.213 -7.866 1.00 83.50 93 PHE A CA 1
ATOM 769 C C . PHE A 1 93 ? 7.112 -5.296 -9.026 1.00 83.50 93 PHE A C 1
ATOM 771 O O . PHE A 1 93 ? 8.137 -4.624 -8.940 1.00 83.50 93 PHE A O 1
ATOM 778 N N . PHE A 1 94 ? 6.304 -5.212 -10.088 1.00 83.50 94 PHE A N 1
ATOM 779 C CA . PHE A 1 94 ? 6.549 -4.331 -11.238 1.00 83.50 94 PHE A CA 1
ATOM 780 C C . PHE A 1 94 ? 6.033 -2.892 -11.057 1.00 83.50 94 PHE A C 1
ATOM 782 O O . PHE A 1 94 ? 6.036 -2.113 -12.010 1.00 83.50 94 PHE A O 1
ATOM 789 N N . GLY A 1 95 ? 5.596 -2.512 -9.855 1.00 80.62 95 GLY A N 1
ATOM 790 C CA . GLY A 1 95 ? 5.121 -1.154 -9.582 1.00 80.62 95 GLY A CA 1
ATOM 791 C C . GLY A 1 95 ? 3.682 -0.882 -10.039 1.00 80.62 95 GLY A C 1
ATOM 792 O O . GLY A 1 95 ? 3.265 0.268 -10.122 1.00 80.62 95 GLY A O 1
ATOM 793 N N . LEU A 1 96 ? 2.897 -1.924 -10.321 1.00 88.00 96 LEU A N 1
ATOM 794 C CA . LEU A 1 96 ? 1.480 -1.835 -10.689 1.00 88.00 96 LEU A CA 1
ATOM 795 C C . LEU A 1 96 ? 0.557 -2.006 -9.469 1.00 88.00 96 LEU A C 1
ATOM 797 O O . LEU A 1 96 ? -0.533 -2.568 -9.584 1.00 88.00 96 LEU A O 1
ATOM 801 N N . TRP A 1 97 ? 0.980 -1.526 -8.294 1.00 82.69 97 TRP A N 1
ATOM 802 C CA . TRP A 1 97 ? 0.241 -1.699 -7.034 1.00 82.69 97 TRP A CA 1
ATOM 803 C C . TRP A 1 97 ? -1.184 -1.121 -7.098 1.00 82.69 97 TRP A C 1
ATOM 805 O O . TRP A 1 97 ? -2.112 -1.709 -6.564 1.00 82.69 97 TRP A O 1
ATOM 815 N N . PHE A 1 98 ? -1.410 -0.046 -7.861 1.00 84.69 98 PHE A N 1
ATOM 816 C CA . PHE A 1 98 ? -2.738 0.565 -8.014 1.00 84.69 98 PHE A CA 1
ATOM 817 C C . PHE A 1 98 ? -3.787 -0.367 -8.661 1.00 84.69 98 PHE A C 1
ATOM 819 O O . PHE A 1 98 ? -4.985 -0.250 -8.383 1.00 84.69 98 PHE A O 1
ATOM 826 N N . LEU A 1 99 ? -3.363 -1.298 -9.529 1.00 89.12 99 LEU A N 1
ATOM 827 C CA . LEU A 1 99 ? -4.252 -2.316 -10.106 1.00 89.12 99 LEU A CA 1
ATOM 828 C C . LEU A 1 99 ? -4.619 -3.375 -9.067 1.00 89.12 99 LEU A C 1
ATOM 830 O O . LEU A 1 99 ? -5.750 -3.862 -9.043 1.00 89.12 99 LEU A O 1
ATOM 834 N N . VAL A 1 100 ? -3.658 -3.709 -8.209 1.00 92.12 100 VAL A N 1
ATOM 835 C CA . VAL A 1 100 ? -3.828 -4.658 -7.111 1.00 92.12 100 VAL A CA 1
ATOM 836 C C . VAL A 1 100 ? -4.801 -4.104 -6.077 1.00 92.12 100 VAL A C 1
ATOM 838 O O . VAL A 1 100 ? -5.787 -4.776 -5.771 1.00 92.12 100 VAL A O 1
ATOM 841 N N . ASP A 1 101 ? -4.615 -2.846 -5.670 1.00 89.44 101 ASP A N 1
ATOM 842 C CA . ASP A 1 101 ? -5.520 -2.135 -4.762 1.00 89.44 101 ASP A CA 1
ATOM 843 C C . ASP A 1 101 ? -6.954 -2.126 -5.309 1.00 89.44 101 ASP A C 1
ATOM 845 O O . ASP A 1 101 ? -7.913 -2.462 -4.611 1.00 89.44 101 ASP A O 1
ATOM 849 N N . SER A 1 102 ? -7.113 -1.798 -6.597 1.00 92.25 102 SER A N 1
ATOM 850 C CA . SER A 1 102 ? -8.423 -1.764 -7.260 1.00 92.25 102 SER A CA 1
ATOM 851 C C . SER A 1 102 ? -9.108 -3.135 -7.245 1.00 92.25 102 SER A C 1
ATOM 853 O O . SER A 1 102 ? -10.315 -3.242 -7.003 1.00 92.25 102 SER A O 1
ATOM 855 N N . TYR A 1 103 ? -8.343 -4.203 -7.469 1.00 92.00 103 TYR A N 1
ATOM 856 C CA . TYR A 1 103 ? -8.862 -5.564 -7.418 1.00 92.00 103 TYR A CA 1
ATOM 857 C C . TYR A 1 103 ? -9.257 -5.984 -6.001 1.00 92.00 103 TYR A C 1
ATOM 859 O O . TYR A 1 103 ? -10.362 -6.490 -5.797 1.00 92.00 103 TYR A O 1
ATOM 867 N N . GLN A 1 104 ? -8.411 -5.748 -5.004 1.00 92.75 104 GLN A N 1
ATOM 868 C CA . GLN A 1 104 ? -8.719 -6.095 -3.617 1.00 92.75 104 GLN A CA 1
ATOM 869 C C . GLN A 1 104 ? -9.907 -5.292 -3.077 1.00 92.75 104 GLN A C 1
ATOM 871 O O . GLN A 1 104 ? -10.759 -5.855 -2.387 1.00 92.75 104 GLN A O 1
ATOM 876 N N . GLN A 1 105 ? -10.041 -4.022 -3.471 1.00 89.81 105 GLN A N 1
ATOM 877 C CA . GLN A 1 105 ? -11.219 -3.210 -3.170 1.00 89.81 105 GLN A CA 1
ATOM 878 C C . GLN A 1 105 ? -12.496 -3.820 -3.768 1.00 89.81 105 GLN A C 1
ATOM 880 O O . GLN A 1 105 ? -13.541 -3.828 -3.116 1.00 89.81 105 GLN A O 1
ATOM 885 N N . SER A 1 106 ? -12.425 -4.391 -4.976 1.00 92.69 106 SER A N 1
ATOM 886 C CA . SER A 1 106 ? -13.563 -5.104 -5.572 1.00 92.69 106 SER A CA 1
ATOM 887 C C . SER A 1 106 ? -13.949 -6.364 -4.783 1.00 92.69 106 SER A C 1
ATOM 889 O O . SER A 1 106 ? -15.137 -6.630 -4.599 1.00 92.69 106 SER A O 1
ATOM 891 N N . LEU A 1 107 ? -12.966 -7.103 -4.248 1.00 89.50 107 LEU A N 1
ATOM 892 C CA . LEU A 1 107 ? -13.208 -8.274 -3.399 1.00 89.50 107 LEU A CA 1
ATOM 893 C C . LEU A 1 107 ? -13.860 -7.878 -2.071 1.00 89.50 107 LEU A C 1
ATOM 895 O O . LEU A 1 107 ? -14.791 -8.544 -1.623 1.00 89.50 107 LEU A O 1
ATOM 899 N N . LEU A 1 108 ? -13.409 -6.782 -1.459 1.00 90.19 108 LEU A N 1
ATOM 900 C CA . LEU A 1 108 ? -14.011 -6.234 -0.243 1.00 90.19 108 LEU A CA 1
ATOM 901 C C . LEU A 1 108 ? -15.465 -5.813 -0.469 1.00 90.19 108 LEU A C 1
ATOM 903 O O . LEU A 1 108 ? -16.331 -6.166 0.330 1.00 90.19 108 LEU A O 1
ATOM 907 N N . ASN A 1 109 ? -15.753 -5.125 -1.574 1.00 90.88 109 ASN A N 1
ATOM 908 C CA . ASN A 1 109 ? -17.120 -4.738 -1.920 1.00 90.88 109 ASN A CA 1
ATOM 909 C C . ASN A 1 109 ? -18.004 -5.975 -2.138 1.00 90.88 109 ASN A C 1
ATOM 911 O O . ASN A 1 109 ? -19.080 -6.073 -1.558 1.00 90.88 109 ASN A O 1
ATOM 915 N N . ALA A 1 110 ? -17.508 -6.971 -2.877 1.00 88.00 110 ALA A N 1
ATOM 916 C CA . ALA A 1 110 ? -18.219 -8.229 -3.085 1.00 88.00 110 ALA A CA 1
ATOM 917 C C . ALA A 1 110 ? -18.467 -8.992 -1.771 1.00 88.00 110 ALA A C 1
ATOM 919 O O . ALA A 1 110 ? -19.512 -9.625 -1.610 1.00 88.00 110 ALA A O 1
ATOM 920 N N . TYR A 1 111 ? -17.527 -8.935 -0.822 1.00 85.56 111 TYR A N 1
ATOM 921 C CA . TYR A 1 111 ? -17.723 -9.490 0.515 1.00 85.56 111 TYR A CA 1
ATOM 922 C C . TYR A 1 111 ? -18.854 -8.768 1.253 1.00 85.56 111 TYR A C 1
ATOM 924 O O . TYR A 1 111 ? -19.725 -9.428 1.808 1.00 85.56 111 TYR A O 1
ATOM 932 N N . ILE A 1 112 ? -18.866 -7.431 1.242 1.00 83.31 112 ILE A N 1
ATOM 933 C CA . ILE A 1 112 ? -19.894 -6.611 1.901 1.00 83.31 112 ILE A CA 1
ATOM 934 C C . ILE A 1 112 ? -21.271 -6.857 1.281 1.00 83.31 112 ILE A C 1
ATOM 936 O O . ILE A 1 112 ? -22.232 -7.043 2.019 1.00 83.31 112 ILE A O 1
ATOM 940 N N . ASP A 1 113 ? -21.371 -6.935 -0.044 1.00 83.00 113 ASP A N 1
ATOM 941 C CA . ASP A 1 113 ? -22.637 -7.205 -0.734 1.00 83.00 113 ASP A CA 1
ATOM 942 C C . ASP A 1 113 ? -23.185 -8.603 -0.412 1.00 83.00 113 ASP A C 1
ATOM 944 O O . ASP A 1 113 ? -24.397 -8.804 -0.338 1.00 83.00 113 ASP A O 1
ATOM 948 N N . ARG A 1 114 ? -22.297 -9.579 -0.177 1.00 73.25 114 ARG A N 1
ATOM 949 C CA . ARG A 1 114 ? -22.674 -10.941 0.235 1.00 73.25 114 ARG A CA 1
ATOM 950 C C . ARG A 1 114 ? -22.938 -11.080 1.736 1.00 73.25 114 ARG A C 1
ATOM 952 O O . ARG A 1 114 ? -23.724 -11.942 2.121 1.00 73.25 114 ARG A O 1
ATOM 959 N N . ALA A 1 115 ? -22.273 -10.281 2.570 1.00 66.62 115 ALA A N 1
ATOM 960 C CA . ALA A 1 115 ? -22.398 -10.299 4.029 1.00 66.62 115 ALA A CA 1
ATOM 961 C C . ALA A 1 115 ? -23.483 -9.342 4.559 1.00 66.62 115 ALA A C 1
ATOM 963 O O . ALA A 1 115 ? -23.930 -9.487 5.696 1.00 66.62 115 ALA A O 1
ATOM 964 N N . GLY A 1 116 ? -23.908 -8.364 3.757 1.00 54.50 116 GLY A N 1
ATOM 965 C CA . GLY A 1 116 ? -25.015 -7.465 4.060 1.00 54.50 116 GLY A CA 1
ATOM 966 C C . GLY A 1 116 ? -26.360 -8.200 4.062 1.00 54.50 116 GLY A C 1
ATOM 967 O O . GLY A 1 116 ? -26.505 -9.234 3.405 1.00 54.50 116 GLY A O 1
ATOM 968 N N . PRO A 1 117 ? -27.372 -7.699 4.799 1.00 49.59 117 PRO A N 1
ATOM 969 C CA . PRO A 1 117 ? -28.691 -8.317 4.804 1.00 49.59 117 PRO A CA 1
ATOM 970 C C . PRO A 1 117 ? -29.196 -8.384 3.364 1.00 49.59 117 PRO A C 1
ATOM 972 O O . PRO A 1 117 ? -29.194 -7.363 2.676 1.00 49.59 117 PRO A O 1
ATOM 975 N N . ARG A 1 118 ? -29.623 -9.576 2.917 1.00 53.31 118 ARG A N 1
ATOM 976 C CA . ARG A 1 118 ? -30.344 -9.759 1.651 1.00 53.31 118 ARG A CA 1
ATOM 977 C C . ARG A 1 118 ? -31.413 -8.672 1.559 1.00 53.31 118 ARG A C 1
ATOM 979 O O . ARG A 1 118 ? -32.455 -8.783 2.203 1.00 53.31 118 ARG A O 1
ATOM 986 N N . LYS A 1 119 ? -31.170 -7.621 0.775 1.00 45.38 119 LYS A N 1
ATOM 987 C CA . LYS A 1 119 ? -32.245 -6.743 0.332 1.00 45.38 119 LYS A CA 1
ATOM 988 C C . LYS A 1 119 ? -33.016 -7.560 -0.688 1.00 45.38 119 LYS A C 1
ATOM 990 O O . LYS A 1 119 ? -32.605 -7.674 -1.838 1.00 45.38 119 LYS A O 1
ATOM 995 N N . GLY A 1 120 ? -34.055 -8.227 -0.190 1.00 50.06 120 GLY A N 1
ATOM 996 C CA . GLY A 1 120 ? -35.075 -8.837 -1.022 1.00 50.06 120 GLY A CA 1
ATOM 997 C C . GLY A 1 120 ? -35.625 -7.769 -1.955 1.00 50.06 120 GLY A C 1
ATOM 998 O O . GLY A 1 120 ? -36.113 -6.736 -1.496 1.00 50.06 120 GLY A O 1
ATOM 999 N N . HIS A 1 121 ? -35.471 -8.026 -3.244 1.00 37.50 121 HIS A N 1
ATOM 1000 C CA . HIS A 1 121 ? -36.329 -7.493 -4.284 1.00 37.50 121 HIS A CA 1
ATOM 1001 C C . HIS A 1 121 ? -37.192 -8.649 -4.771 1.00 37.50 121 HIS A C 1
ATOM 1003 O O . HIS A 1 121 ? -36.633 -9.765 -4.899 1.00 37.50 121 HIS A 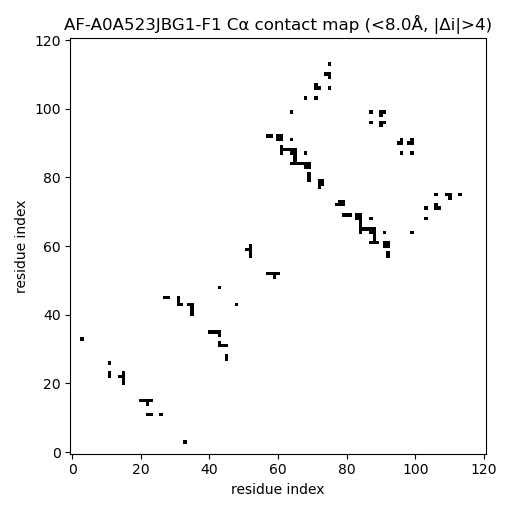O 1
#

Solvent-accessible surface area (backbone atoms only — not comparable to full-atom values): 6838 Å² total; per-residue (Å²): 138,80,81,88,67,94,74,63,65,68,57,55,51,51,45,15,61,75,48,76,48,58,46,45,57,58,54,51,46,52,52,34,53,56,48,25,66,74,67,76,45,86,78,64,48,59,66,58,57,52,49,48,31,62,75,46,72,38,52,54,54,16,51,49,45,20,54,51,39,40,52,46,41,31,72,57,69,73,42,85,67,59,66,68,16,47,51,32,19,54,35,34,63,75,70,40,42,71,61,40,53,54,51,50,52,49,45,51,50,53,33,48,68,69,71,43,80,84,78,80,125

Foldseek 3Di:
DPDPDDDDPVVLVVVCVVVVNPSVLVVLVVVLVVVCVVVVHNPDDSCVVVVVCVVVVQLVVLVVLLVLQQVLCCLLPVDNDSVRSNVCSVCSSVVNNVVSVVVSVVSVVSNCVVVPPPPDD

Radius of gyration: 16.72 Å; Cα contacts (8 Å, |Δi|>4): 80; chains: 1; bounding box: 52×38×31 Å

Secondary structure (DSSP, 8-state):
--------HHHHHHHHHHTTTHHHHHHHHHHHHHHHHHHTS----HHHHHHHHHHTTTHHHHHHHHHHHHHHHHHHH----SHHHHHHHHHHHTT-HHHHHHHHHHHHHHHHHHHS-----

pLDDT: mean 72.65, std 14.68, range [37.5, 92.75]

Mean predicted aligned error: 15.31 Å

Sequence (121 aa):
MSQITKKSIFLDILFTILTFGLFNLWVQLRQMIDANEILGKDDFSAFKVLLFSLLTLGLYFSWHEYSMTRTLQYKVYGDNDWVKPLWTAVATFFGLWFLVDSYQQSLLNAYIDRAGPRKGH